Protein AF-A0A3B9KHM3-F1 (afdb_monomer)

Foldseek 3Di:
DAAQNDDDDPVRLVVQLVVQLVVQLVVCVVPPPDDNVVSSVLSNVLSVQLSVQVRHDPDPCSVPRSVVRSVVVSVVVPD

Mean predicted aligned error: 4.7 Å

Secondary structure (DSSP, 8-state):
-EETTEE--HHHHHHHHHHHHHHHHHHHHHH----HHHHHHHHHHHHHHHHHHHHH--TTTHHHHHHHHHHHHHHHTT-

Solvent-accessible surface area (backbone atoms only — not comparable to full-atom values): 4254 Å² total; per-residue (Å²): 86,74,46,84,88,40,84,48,53,68,68,52,46,54,48,50,25,54,52,40,24,53,51,41,33,52,48,40,68,75,75,40,99,62,54,72,68,58,35,51,49,42,11,48,52,34,13,54,47,32,43,53,38,52,60,70,38,50,90,73,46,33,84,55,52,26,62,50,52,29,52,50,50,39,53,76,72,70,97

Sequence (79 aa):
YTLFGSKRTIEGSIAGFFFTFVSVAITLSILSPLSLSLLLLGALIAAVVETLLEAISPLGTDNLTVPLGVALIVFFLGF

Nearest PDB structures (foldseek):
  5cbf-assembly2_C  TM=4.114E-01  e=1.347E+00  Tsukamurella paurometabola DSM 20162
  5cbg-assembly1_A  TM=4.080E-01  e=2.261E+00  Tsukamurella paurometabola DSM 20162
  4oof-assembly1_B  TM=6.059E-01  e=9.005E+00  Mycobacterium tuberculosis H37Rv
  6o6n-assembly1_A  TM=5.220E-01  e=6.374E+00  Mycobacterium tuberculosis
  6o6o-assembly1_B  TM=4.510E-01  e=7.576E+00  Mycobacterium tuberculosis

Structure (mmCIF, N/CA/C/O backbone):
data_AF-A0A3B9KHM3-F1
#
_entry.id   AF-A0A3B9KHM3-F1
#
loop_
_atom_site.group_PDB
_atom_site.id
_atom_site.type_symbol
_atom_site.label_atom_id
_atom_site.label_alt_id
_atom_site.label_comp_id
_atom_site.label_asym_id
_atom_site.label_entity_id
_atom_site.label_seq_id
_atom_site.pdbx_PDB_ins_code
_atom_site.Cartn_x
_atom_site.Cartn_y
_atom_site.Cartn_z
_atom_site.occupancy
_atom_site.B_iso_or_equiv
_atom_site.auth_seq_id
_atom_site.auth_comp_id
_atom_site.auth_asym_id
_atom_site.auth_atom_id
_atom_site.pdbx_PDB_model_num
ATOM 1 N N . TYR A 1 1 ? -12.009 6.773 15.161 1.00 67.44 1 TYR A N 1
ATOM 2 C CA . TYR A 1 1 ? -13.352 6.409 14.675 1.00 67.44 1 TYR A CA 1
ATOM 3 C C . TYR A 1 1 ? -13.663 4.962 15.050 1.00 67.44 1 TYR A C 1
ATOM 5 O O . TYR A 1 1 ? -12.752 4.215 15.395 1.00 67.44 1 TYR A O 1
ATOM 13 N N . THR A 1 2 ? -14.937 4.570 15.054 1.00 66.69 2 THR A N 1
ATOM 14 C CA . THR A 1 2 ? -15.343 3.191 15.370 1.00 66.69 2 THR A CA 1
ATOM 15 C C . THR A 1 2 ? -16.089 2.630 14.171 1.00 66.69 2 THR A C 1
ATOM 17 O O . THR A 1 2 ? -17.167 3.113 13.838 1.00 66.69 2 THR A O 1
ATOM 20 N N . LEU A 1 3 ? -15.492 1.649 13.503 1.00 67.75 3 LEU A N 1
ATOM 21 C CA . LEU A 1 3 ? -16.075 0.938 12.365 1.00 67.75 3 LEU A CA 1
ATOM 22 C C . LEU A 1 3 ? -16.121 -0.549 12.726 1.00 67.75 3 LEU A C 1
ATOM 24 O O . LEU A 1 3 ? -15.159 -1.083 13.273 1.00 67.75 3 LEU A O 1
ATOM 28 N N . PHE A 1 4 ? -17.272 -1.193 12.511 1.00 64.06 4 PHE A N 1
ATOM 29 C CA . PHE A 1 4 ? -17.506 -2.613 12.830 1.00 64.06 4 PHE A CA 1
ATOM 30 C C . PHE A 1 4 ? -17.090 -3.051 14.253 1.00 64.06 4 PHE A C 1
ATOM 32 O O . PHE A 1 4 ? -16.620 -4.164 14.465 1.00 64.06 4 PHE A O 1
ATOM 39 N N . GLY A 1 5 ? -17.241 -2.170 15.250 1.00 64.62 5 GLY A N 1
ATOM 40 C CA . GLY A 1 5 ? -16.871 -2.462 16.643 1.00 64.62 5 GLY A CA 1
ATOM 41 C C . GLY A 1 5 ? -15.367 -2.401 16.942 1.00 64.62 5 GLY A C 1
ATOM 42 O O . GLY A 1 5 ? -14.983 -2.518 18.104 1.00 64.62 5 GLY A O 1
ATOM 43 N N . SER A 1 6 ? -14.520 -2.146 15.938 1.00 65.56 6 SER A N 1
ATOM 44 C CA . SER A 1 6 ? -13.091 -1.885 16.117 1.00 65.56 6 SER A CA 1
ATOM 45 C C . SER A 1 6 ? -12.834 -0.390 16.322 1.00 65.56 6 SER A C 1
ATOM 47 O O . SER A 1 6 ? -13.357 0.456 15.589 1.00 65.56 6 SER A O 1
ATOM 49 N N . LYS A 1 7 ? -12.037 -0.042 17.340 1.00 75.12 7 LYS A N 1
ATOM 50 C CA . LYS A 1 7 ? -11.567 1.333 17.556 1.00 75.12 7 LYS A CA 1
ATOM 51 C C . LYS A 1 7 ? -10.330 1.572 16.696 1.00 75.12 7 LYS A C 1
ATOM 53 O O . LYS A 1 7 ? -9.281 0.998 16.961 1.00 75.12 7 LYS A O 1
ATOM 58 N N . ARG A 1 8 ? -10.445 2.468 15.719 1.00 76.62 8 ARG A N 1
ATOM 59 C CA . ARG A 1 8 ? -9.335 2.939 14.879 1.00 76.62 8 ARG A CA 1
ATOM 60 C C . ARG A 1 8 ? -9.039 4.406 15.171 1.00 76.62 8 ARG A C 1
ATOM 62 O O . ARG A 1 8 ? -9.937 5.161 15.561 1.00 76.62 8 ARG A O 1
ATOM 69 N N . THR A 1 9 ? -7.801 4.834 14.985 1.00 85.81 9 THR A N 1
ATOM 70 C CA . THR A 1 9 ? -7.393 6.240 15.126 1.00 85.81 9 THR A CA 1
ATOM 71 C C . THR A 1 9 ? -7.152 6.841 13.749 1.00 85.81 9 THR A C 1
ATOM 73 O O . THR A 1 9 ? -6.801 6.135 12.808 1.00 85.81 9 THR A O 1
ATOM 76 N N . ILE A 1 10 ? -7.384 8.146 13.609 1.00 85.62 10 ILE A N 1
ATOM 77 C CA . ILE A 1 10 ? -7.118 8.832 12.337 1.00 85.62 10 ILE A CA 1
ATOM 78 C C . ILE A 1 10 ? -5.605 8.858 12.102 1.00 85.62 10 ILE A C 1
ATOM 80 O O . ILE A 1 10 ? -5.137 8.621 10.997 1.00 85.62 10 ILE A O 1
ATOM 84 N N . GLU A 1 11 ? -4.847 9.063 13.175 1.00 90.56 11 GLU A N 1
ATOM 85 C CA . GLU A 1 11 ? -3.392 9.012 13.222 1.00 90.56 11 GLU A CA 1
ATOM 86 C C . GLU A 1 11 ? -2.859 7.653 12.756 1.00 90.56 11 GLU A C 1
ATOM 88 O O . GLU A 1 11 ? -1.889 7.608 12.006 1.00 90.56 11 GLU A O 1
ATOM 93 N N . GLY A 1 12 ? -3.520 6.559 13.155 1.00 85.94 12 GLY A N 1
ATOM 94 C CA . GLY A 1 12 ? -3.186 5.201 12.728 1.00 85.94 12 GLY A CA 1
ATOM 95 C C . GLY A 1 12 ? -3.355 5.016 11.224 1.00 85.94 12 GLY A C 1
ATOM 96 O O . GLY A 1 12 ? -2.411 4.600 10.564 1.00 85.94 12 GLY A O 1
ATOM 97 N N . SER A 1 13 ? -4.499 5.422 10.667 1.00 88.94 13 SER A N 1
ATOM 98 C CA . SER A 1 13 ? -4.744 5.316 9.222 1.00 88.94 13 SER A CA 1
ATOM 99 C C . SER A 1 13 ? -3.859 6.259 8.391 1.00 88.94 13 SER A C 1
ATOM 101 O O . SER A 1 13 ? -3.421 5.885 7.310 1.00 88.94 13 SER A O 1
ATOM 103 N N . ILE A 1 14 ? -3.522 7.457 8.890 1.00 91.69 14 ILE A N 1
ATOM 104 C CA . ILE A 1 14 ? -2.544 8.346 8.230 1.00 91.69 14 ILE A CA 1
ATOM 105 C C . ILE A 1 14 ? -1.149 7.708 8.227 1.00 91.69 14 ILE A C 1
ATOM 107 O O . ILE A 1 14 ? -0.446 7.764 7.217 1.00 91.69 14 ILE A O 1
ATOM 111 N N . ALA A 1 15 ? -0.742 7.102 9.346 1.00 92.62 15 ALA A N 1
ATOM 112 C CA . ALA A 1 15 ? 0.525 6.390 9.426 1.00 92.62 15 ALA A CA 1
ATOM 113 C C . ALA A 1 15 ? 0.540 5.181 8.476 1.00 92.62 15 ALA A C 1
ATOM 115 O O . ALA A 1 15 ? 1.479 5.057 7.690 1.00 92.62 15 ALA A O 1
ATOM 116 N N . GLY A 1 16 ? -0.502 4.343 8.493 1.00 91.62 16 GLY A N 1
ATOM 117 C CA . GLY A 1 16 ? -0.662 3.183 7.606 1.00 91.62 16 GLY A CA 1
ATOM 118 C C . GLY A 1 16 ? -0.567 3.563 6.132 1.00 91.62 16 GLY A C 1
ATOM 119 O O . GLY A 1 16 ? 0.281 3.031 5.411 1.00 91.62 16 GLY A O 1
ATOM 120 N N . PHE A 1 17 ? -1.299 4.602 5.726 1.00 94.75 17 PHE A N 1
ATOM 121 C CA . PHE A 1 17 ? -1.229 5.167 4.382 1.00 94.75 17 PHE A CA 1
ATOM 122 C C . PHE A 1 17 ? 0.201 5.574 3.998 1.00 94.75 17 PHE A C 1
ATOM 124 O O . PHE A 1 17 ? 0.714 5.173 2.952 1.00 94.75 17 PHE A O 1
ATOM 131 N N . PHE A 1 18 ? 0.871 6.364 4.844 1.00 96.44 18 PHE A N 1
ATOM 132 C CA . PHE A 1 18 ? 2.206 6.885 4.544 1.00 96.44 18 PHE A CA 1
ATOM 133 C C . PHE A 1 18 ? 3.255 5.771 4.456 1.00 96.44 18 PHE A C 1
ATOM 135 O O . PHE A 1 18 ? 4.043 5.730 3.510 1.00 96.44 18 PHE A O 1
ATOM 142 N N . PHE A 1 19 ? 3.262 4.842 5.413 1.00 95.56 19 PHE A N 1
ATOM 143 C CA . PHE A 1 19 ? 4.213 3.732 5.412 1.00 95.56 19 PHE A CA 1
ATOM 144 C C . PHE A 1 19 ? 3.939 2.740 4.275 1.00 95.56 19 PHE A C 1
ATOM 146 O O . PHE A 1 19 ? 4.890 2.252 3.659 1.00 95.56 19 PHE A O 1
ATOM 153 N N . THR A 1 20 ? 2.674 2.493 3.926 1.00 94.88 20 THR A N 1
ATOM 154 C CA . THR A 1 20 ? 2.311 1.684 2.751 1.00 94.88 20 THR A CA 1
ATOM 155 C C . THR A 1 20 ? 2.788 2.349 1.465 1.00 94.88 20 THR A C 1
ATOM 157 O O . THR A 1 20 ? 3.447 1.704 0.653 1.00 94.88 20 THR A O 1
ATOM 160 N N . PHE A 1 21 ? 2.554 3.652 1.303 1.00 96.69 21 PHE A N 1
ATOM 161 C CA . PHE A 1 21 ? 3.034 4.402 0.144 1.00 96.69 21 PHE A CA 1
ATOM 162 C C . PHE A 1 21 ? 4.554 4.277 -0.026 1.00 96.69 21 PHE A C 1
ATOM 164 O O . PHE A 1 21 ? 5.035 3.895 -1.091 1.00 96.69 21 PHE A O 1
ATOM 171 N N . VAL A 1 22 ? 5.322 4.549 1.033 1.00 97.19 22 VAL A N 1
ATOM 172 C CA . VAL A 1 22 ? 6.790 4.505 0.980 1.00 97.19 22 VAL A CA 1
ATOM 173 C C . VAL A 1 22 ? 7.297 3.085 0.716 1.00 97.19 22 VAL A C 1
ATOM 175 O O . VAL A 1 22 ? 8.164 2.893 -0.136 1.00 97.19 22 VAL A O 1
ATOM 178 N N . SER A 1 23 ? 6.759 2.082 1.411 1.00 95.44 23 SER A N 1
ATOM 179 C CA . SER A 1 23 ? 7.198 0.689 1.257 1.00 95.44 23 SER A CA 1
ATOM 180 C C . SER A 1 23 ? 6.898 0.126 -0.133 1.00 95.44 23 SER A C 1
ATOM 182 O O . SER A 1 23 ? 7.774 -0.501 -0.733 1.00 95.44 23 SER A O 1
ATOM 184 N N . VAL A 1 24 ? 5.715 0.394 -0.692 1.00 94.75 24 VAL A N 1
ATOM 185 C CA . VAL A 1 24 ? 5.356 -0.037 -2.051 1.00 94.75 24 VAL A CA 1
ATOM 186 C C . VAL A 1 24 ? 6.171 0.724 -3.094 1.00 94.75 24 VAL A C 1
ATOM 188 O O . VAL A 1 24 ? 6.668 0.103 -4.029 1.00 94.75 24 VAL A O 1
ATOM 191 N N . ALA A 1 25 ? 6.402 2.029 -2.915 1.00 95.62 25 ALA A N 1
ATOM 192 C CA . ALA A 1 25 ? 7.262 2.805 -3.810 1.00 95.62 25 ALA A CA 1
ATOM 193 C C . ALA A 1 25 ? 8.699 2.254 -3.849 1.00 95.62 25 ALA A C 1
ATOM 195 O O . ALA A 1 25 ? 9.277 2.111 -4.925 1.00 95.62 25 ALA A O 1
ATOM 196 N N . ILE A 1 26 ? 9.269 1.901 -2.693 1.00 96.44 26 ILE A N 1
ATOM 197 C CA . ILE A 1 26 ? 10.590 1.259 -2.616 1.00 96.44 26 ILE A CA 1
ATOM 198 C C . ILE A 1 26 ? 10.557 -0.134 -3.256 1.00 96.44 26 ILE A C 1
ATOM 200 O O . ILE A 1 26 ? 11.472 -0.505 -3.981 1.00 96.44 26 ILE A O 1
ATOM 204 N N . THR A 1 27 ? 9.502 -0.910 -3.021 1.00 94.44 27 THR A N 1
ATOM 205 C CA . THR A 1 27 ? 9.382 -2.263 -3.581 1.00 94.44 27 THR A CA 1
ATOM 206 C C . THR A 1 27 ? 9.326 -2.226 -5.109 1.00 94.44 27 THR A C 1
ATOM 208 O O . THR A 1 27 ? 10.093 -2.923 -5.771 1.00 94.44 27 THR A O 1
ATOM 211 N N . LEU A 1 28 ? 8.480 -1.365 -5.677 1.00 93.19 28 LEU A N 1
ATOM 212 C CA . LEU A 1 28 ? 8.356 -1.187 -7.123 1.00 93.19 28 LEU A CA 1
ATOM 213 C C . LEU A 1 28 ? 9.631 -0.609 -7.750 1.00 93.19 28 LEU A C 1
ATOM 215 O O . LEU A 1 28 ? 9.940 -0.961 -8.883 1.00 93.19 28 LEU A O 1
ATOM 219 N N . SER A 1 29 ? 10.398 0.228 -7.038 1.00 94.81 29 SER A N 1
ATOM 220 C CA . SER A 1 29 ? 11.644 0.796 -7.588 1.00 94.81 29 SER A CA 1
ATOM 221 C C . SER A 1 29 ? 12.747 -0.246 -7.731 1.00 94.81 29 SER A C 1
ATOM 223 O O . SER A 1 29 ? 13.619 -0.101 -8.586 1.00 94.81 29 SER A O 1
ATOM 225 N N . ILE A 1 30 ? 12.707 -1.288 -6.898 1.00 96.00 30 ILE A N 1
ATOM 226 C CA . ILE A 1 30 ? 13.674 -2.384 -6.908 1.00 96.00 30 ILE A CA 1
ATOM 227 C C . ILE A 1 30 ? 13.236 -3.488 -7.877 1.00 96.00 30 ILE A C 1
ATOM 229 O O . ILE A 1 30 ? 14.080 -4.067 -8.559 1.00 96.00 30 ILE A O 1
ATOM 233 N N . LEU A 1 31 ? 11.938 -3.811 -7.917 1.00 92.50 31 LEU A N 1
ATOM 234 C CA . LEU A 1 31 ? 11.432 -5.020 -8.576 1.00 92.50 31 LEU A CA 1
ATOM 235 C C . LEU A 1 31 ? 10.831 -4.791 -9.967 1.00 92.50 31 LEU A C 1
ATOM 237 O O . LEU A 1 31 ? 10.773 -5.745 -10.744 1.00 92.50 31 LEU A O 1
ATOM 241 N N . SER A 1 32 ? 10.420 -3.565 -10.304 1.00 88.50 32 SER A N 1
ATOM 242 C CA . SER A 1 32 ? 9.753 -3.267 -11.574 1.00 88.50 32 SER A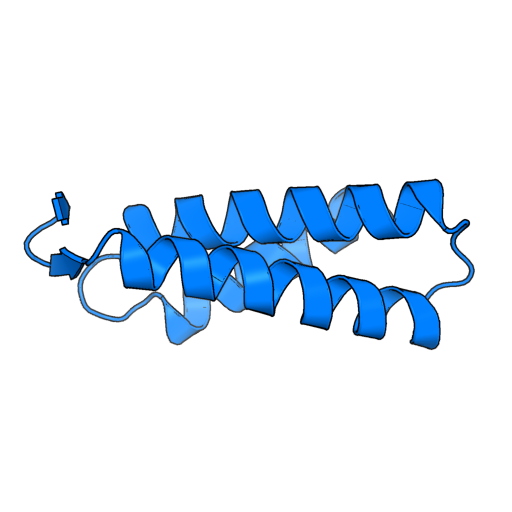 CA 1
ATOM 243 C C . SER A 1 32 ? 10.522 -2.208 -12.381 1.00 88.50 32 SER A C 1
ATOM 245 O O . SER A 1 32 ? 10.959 -1.199 -11.829 1.00 88.50 32 SER A O 1
ATOM 247 N N . PRO A 1 33 ? 10.651 -2.352 -13.715 1.00 91.62 33 PRO A N 1
ATOM 248 C CA . PRO A 1 33 ? 11.275 -1.348 -14.581 1.00 91.62 33 PRO A CA 1
ATOM 249 C C . PRO A 1 33 ? 10.304 -0.196 -14.919 1.00 91.62 33 PRO A C 1
ATOM 251 O O . PRO A 1 33 ? 10.166 0.199 -16.078 1.00 91.62 33 PRO A O 1
ATOM 254 N N . LEU A 1 34 ? 9.582 0.321 -13.923 1.00 92.75 34 LEU A N 1
ATOM 255 C CA . LEU A 1 34 ? 8.605 1.394 -14.108 1.00 92.75 34 LEU A CA 1
ATOM 256 C C . LEU A 1 34 ? 9.270 2.772 -14.151 1.00 92.75 34 LEU A C 1
ATOM 258 O O . LEU A 1 34 ? 10.290 3.028 -13.512 1.00 92.75 34 LEU A O 1
ATOM 262 N N . SER A 1 35 ? 8.632 3.707 -14.855 1.00 94.62 35 SER A N 1
ATOM 263 C CA . SER A 1 35 ? 8.956 5.124 -14.704 1.00 94.62 35 SER A CA 1
ATOM 264 C C . SER A 1 35 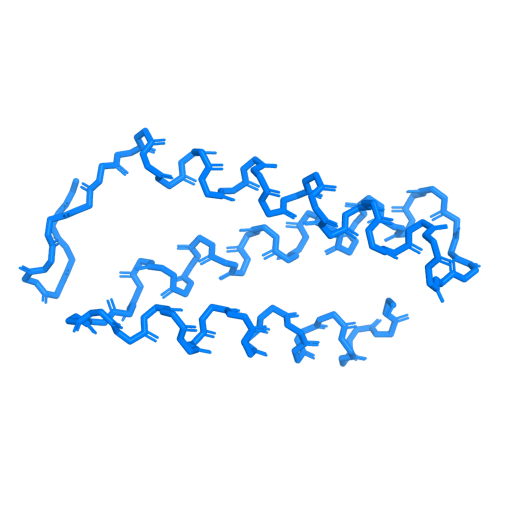? 8.572 5.615 -13.304 1.00 94.62 35 SER A C 1
ATOM 266 O O . SER A 1 35 ? 7.638 5.104 -12.682 1.00 94.62 35 SER A O 1
ATOM 268 N N . LEU A 1 36 ? 9.246 6.668 -12.828 1.00 92.62 36 LEU A N 1
ATOM 269 C CA . LEU A 1 36 ? 8.966 7.261 -11.516 1.00 92.62 36 LEU A CA 1
ATOM 270 C C . LEU A 1 36 ? 7.483 7.639 -11.349 1.00 92.62 36 LEU A C 1
ATOM 272 O O . LEU A 1 36 ? 6.914 7.437 -10.283 1.00 92.62 36 LEU A O 1
ATOM 276 N N . SER A 1 37 ? 6.836 8.151 -12.399 1.00 94.56 37 SER A N 1
ATOM 277 C CA . SER A 1 37 ? 5.422 8.534 -12.349 1.00 94.56 37 SER A CA 1
ATOM 278 C C . SER A 1 37 ? 4.485 7.339 -12.167 1.00 94.56 37 SER A C 1
ATOM 280 O O . SER A 1 37 ? 3.573 7.413 -11.346 1.00 94.56 37 SER A O 1
ATOM 282 N N . LEU A 1 38 ? 4.710 6.239 -12.892 1.00 93.44 38 LEU A N 1
ATOM 283 C CA . LEU A 1 38 ? 3.892 5.026 -12.778 1.00 93.44 38 LEU A CA 1
ATOM 284 C C . LEU A 1 38 ? 4.102 4.333 -11.435 1.00 93.44 38 LEU A C 1
ATOM 286 O O . LEU A 1 38 ? 3.140 3.892 -10.815 1.00 93.44 38 LEU A O 1
ATOM 290 N N . LEU A 1 39 ? 5.341 4.308 -10.955 1.00 94.88 39 LEU A N 1
ATOM 291 C CA . LEU A 1 39 ? 5.677 3.781 -9.642 1.00 94.88 39 LEU A CA 1
ATOM 292 C C . LEU A 1 39 ? 4.969 4.546 -8.520 1.00 94.88 39 LEU A C 1
ATOM 294 O O . LEU A 1 39 ? 4.342 3.935 -7.657 1.00 94.88 39 LEU A O 1
ATOM 298 N N . LEU A 1 40 ? 5.046 5.882 -8.534 1.00 96.06 40 LEU A N 1
ATOM 299 C CA . LEU A 1 40 ? 4.390 6.713 -7.521 1.00 96.06 40 LEU A CA 1
ATOM 300 C C . LEU A 1 40 ? 2.866 6.582 -7.596 1.00 96.06 40 LEU A C 1
ATOM 302 O O . LEU A 1 40 ? 2.206 6.582 -6.560 1.00 96.06 40 LEU A O 1
ATOM 306 N N . LEU A 1 41 ? 2.308 6.427 -8.799 1.00 95.69 41 LEU A N 1
ATOM 307 C CA . LEU A 1 41 ? 0.885 6.156 -8.983 1.00 95.69 41 LEU A CA 1
ATOM 308 C C . LEU A 1 41 ? 0.484 4.800 -8.383 1.00 95.69 41 LEU A C 1
ATOM 310 O O . LEU A 1 41 ? -0.488 4.741 -7.633 1.00 95.69 41 LEU A O 1
ATOM 314 N N . GLY A 1 42 ? 1.238 3.734 -8.661 1.00 94.31 42 GLY A N 1
ATOM 315 C CA . GLY A 1 42 ? 0.992 2.4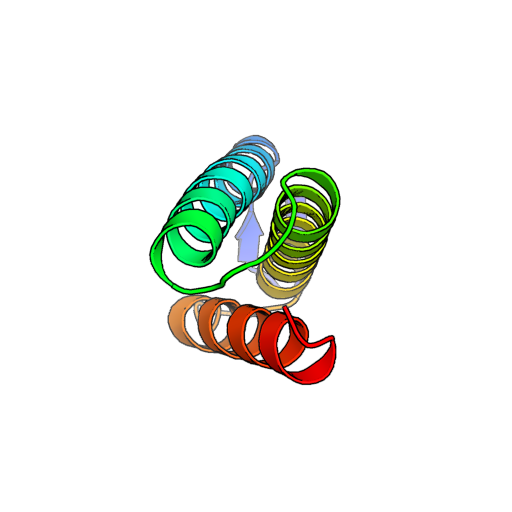02 -8.102 1.00 94.31 42 GLY A CA 1
ATOM 316 C C . GLY A 1 42 ? 1.075 2.391 -6.575 1.00 94.31 42 GLY A C 1
ATOM 317 O O . GLY A 1 42 ? 0.177 1.879 -5.907 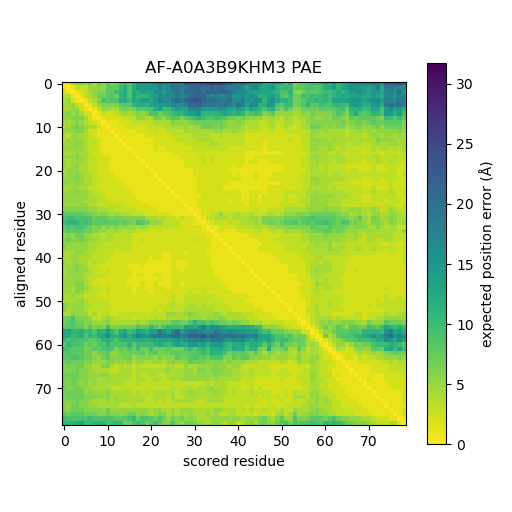1.00 94.31 42 GLY A O 1
ATOM 318 N N . ALA A 1 43 ? 2.094 3.044 -6.011 1.00 95.31 43 ALA A N 1
ATOM 319 C CA . ALA A 1 43 ? 2.249 3.206 -4.568 1.00 95.31 43 ALA A CA 1
ATOM 320 C C . ALA A 1 43 ? 1.105 4.011 -3.930 1.00 95.31 43 ALA A C 1
ATOM 322 O O . ALA A 1 43 ? 0.638 3.671 -2.843 1.00 95.31 43 ALA A O 1
ATOM 323 N N . LEU A 1 44 ? 0.622 5.060 -4.604 1.00 96.38 44 LEU A N 1
ATOM 324 C CA . LEU A 1 44 ? -0.511 5.858 -4.133 1.00 96.38 44 LEU A CA 1
ATOM 325 C C . LEU A 1 44 ? -1.801 5.036 -4.108 1.00 96.38 44 LEU A C 1
ATOM 327 O O . LEU A 1 44 ? -2.526 5.061 -3.116 1.00 96.38 44 LEU A O 1
ATOM 331 N N . ILE A 1 45 ? -2.071 4.285 -5.178 1.00 95.25 45 ILE A N 1
ATOM 3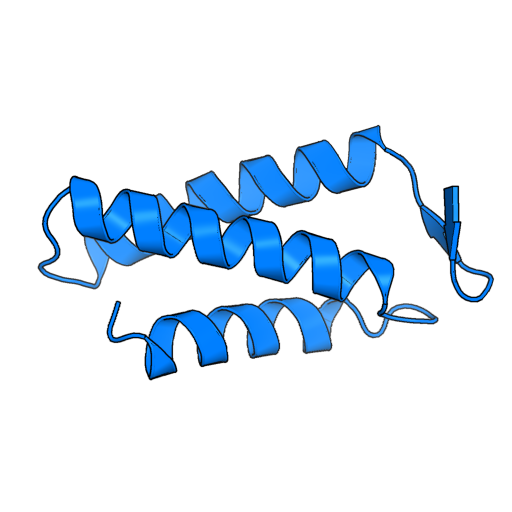32 C CA . ILE A 1 45 ? -3.239 3.402 -5.260 1.00 95.25 45 ILE A CA 1
ATOM 333 C C . ILE A 1 45 ? -3.172 2.339 -4.160 1.00 95.25 45 ILE A C 1
ATOM 335 O O . ILE A 1 45 ? -4.158 2.136 -3.455 1.00 95.25 45 ILE A O 1
ATOM 339 N N . ALA A 1 46 ? -2.010 1.712 -3.968 1.00 94.75 46 ALA A N 1
ATOM 340 C CA . ALA A 1 46 ? -1.785 0.740 -2.905 1.00 94.75 46 ALA A CA 1
ATOM 341 C C . ALA A 1 46 ? -2.084 1.312 -1.510 1.00 94.75 46 ALA A C 1
ATOM 343 O O . ALA A 1 46 ? -2.791 0.677 -0.734 1.00 94.75 46 ALA A O 1
ATOM 344 N N . ALA A 1 47 ? -1.605 2.521 -1.210 1.00 94.88 47 ALA A N 1
ATOM 345 C CA . ALA A 1 47 ? -1.854 3.183 0.068 1.00 94.88 47 ALA A CA 1
ATOM 346 C C . ALA A 1 47 ? -3.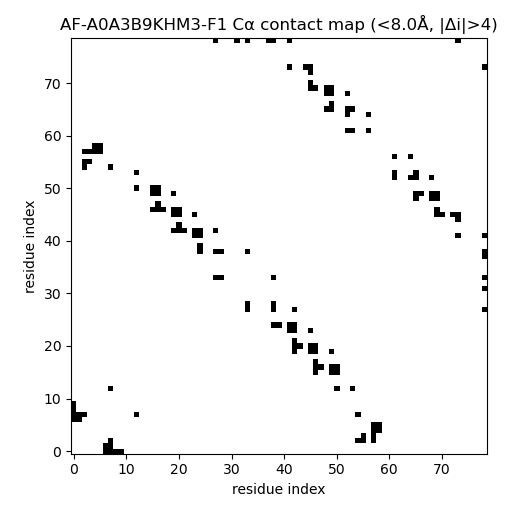343 3.502 0.287 1.00 94.88 47 ALA A C 1
ATOM 348 O O . ALA A 1 47 ? -3.878 3.246 1.361 1.00 94.88 47 ALA A O 1
ATOM 349 N N . VAL A 1 48 ? -4.050 3.993 -0.739 1.00 93.81 48 VAL A N 1
ATOM 350 C C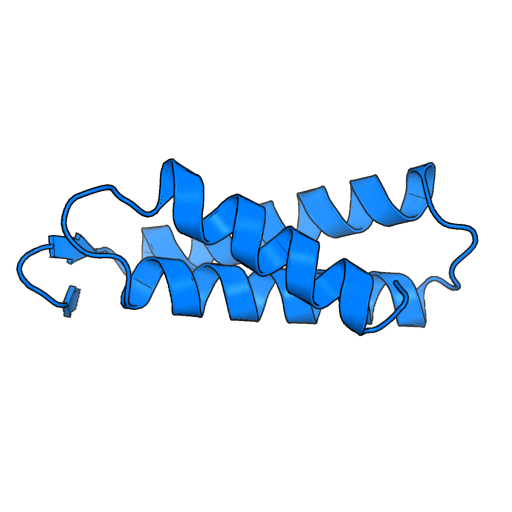A . VAL A 1 48 ? -5.505 4.221 -0.655 1.00 93.81 48 VAL A CA 1
ATOM 351 C C . VAL A 1 48 ? -6.248 2.911 -0.386 1.00 93.81 48 VAL A C 1
ATOM 353 O O . VAL A 1 48 ? -7.140 2.862 0.459 1.00 93.81 48 VAL A O 1
ATOM 356 N N . VAL A 1 49 ? -5.883 1.845 -1.099 1.00 93.25 49 VAL A N 1
ATOM 357 C CA . VAL A 1 49 ? -6.486 0.517 -0.948 1.00 93.25 49 VAL A CA 1
ATOM 358 C C . VAL A 1 49 ? -6.243 -0.043 0.445 1.00 93.25 49 VAL A C 1
ATOM 360 O O . VAL A 1 49 ? -7.183 -0.545 1.053 1.00 93.25 49 VAL A O 1
ATOM 363 N N . GLU A 1 50 ? -5.018 0.055 0.958 1.00 93.44 50 GLU A N 1
ATOM 364 C CA . GLU A 1 50 ? -4.684 -0.360 2.319 1.00 93.44 50 GLU A CA 1
ATOM 365 C C . GLU A 1 50 ? -5.582 0.329 3.338 1.00 93.44 50 GLU A C 1
ATOM 367 O O . GLU A 1 50 ? -6.231 -0.353 4.127 1.00 93.44 50 GLU A O 1
ATOM 372 N N . THR A 1 51 ? -5.713 1.650 3.255 1.00 91.12 51 THR A N 1
ATOM 373 C CA . THR A 1 51 ? -6.512 2.422 4.208 1.00 91.12 51 THR A CA 1
ATOM 374 C C . THR A 1 51 ? -7.997 2.054 4.131 1.00 91.12 51 THR A C 1
ATOM 376 O O . THR A 1 51 ? -8.678 1.967 5.154 1.00 91.12 51 THR A O 1
ATOM 379 N N . LEU A 1 52 ? -8.519 1.786 2.927 1.00 88.94 52 LEU A N 1
ATOM 380 C CA . LEU A 1 52 ? -9.889 1.296 2.753 1.00 88.94 52 LEU A CA 1
ATOM 381 C C . LEU A 1 52 ? -10.064 -0.103 3.352 1.00 88.94 52 LEU A C 1
ATOM 383 O O . LEU A 1 52 ? -11.041 -0.337 4.062 1.00 88.94 52 LEU A O 1
ATOM 387 N N . LEU A 1 53 ? -9.125 -1.016 3.092 1.00 88.38 53 LEU A N 1
ATOM 388 C CA . LEU A 1 53 ? -9.142 -2.380 3.616 1.00 88.38 53 LEU A CA 1
ATOM 389 C C . LEU A 1 53 ? -9.000 -2.400 5.138 1.00 88.38 53 LEU A C 1
ATOM 391 O O . LEU A 1 53 ? -9.709 -3.165 5.785 1.00 88.38 53 LEU A O 1
ATOM 395 N N . GLU A 1 54 ? -8.163 -1.544 5.721 1.00 87.50 54 GLU A N 1
ATOM 396 C CA . GLU A 1 54 ? -8.030 -1.358 7.170 1.00 87.50 54 GLU A CA 1
ATOM 397 C C . GLU A 1 54 ? -9.351 -0.866 7.789 1.00 87.50 54 GLU A C 1
ATOM 399 O O . GLU A 1 54 ? -9.780 -1.351 8.840 1.00 87.50 54 GLU A O 1
ATOM 404 N N . ALA A 1 55 ? -10.043 0.056 7.112 1.00 83.00 55 ALA A N 1
ATOM 405 C CA . ALA A 1 55 ? -11.307 0.613 7.585 1.00 83.00 55 ALA A CA 1
ATOM 406 C C . ALA A 1 55 ? -12.455 -0.413 7.585 1.00 83.00 55 ALA A C 1
ATOM 408 O O . ALA A 1 55 ? -13.327 -0.354 8.458 1.00 83.00 55 ALA A O 1
ATOM 409 N N . ILE A 1 56 ? -12.470 -1.346 6.626 1.00 82.12 56 ILE A N 1
ATOM 410 C CA . ILE A 1 56 ? -13.529 -2.364 6.501 1.00 82.12 56 ILE A CA 1
ATOM 411 C C . ILE A 1 56 ? -13.182 -3.706 7.148 1.00 82.12 56 ILE A C 1
ATOM 413 O O . ILE A 1 56 ? -14.073 -4.542 7.261 1.00 82.12 56 ILE A O 1
ATOM 417 N N . SER A 1 57 ? -11.931 -3.940 7.557 1.00 77.75 57 SER A N 1
ATOM 418 C CA . SER A 1 57 ? -11.498 -5.222 8.125 1.00 77.75 57 SER A CA 1
ATOM 419 C C . SER A 1 57 ? -11.913 -5.336 9.598 1.00 77.75 57 SER A C 1
ATOM 421 O O . SER A 1 57 ? -11.392 -4.625 10.469 1.00 77.75 57 SER A O 1
ATOM 423 N N . PRO A 1 58 ? -12.869 -6.225 9.920 1.00 67.69 58 PRO A N 1
ATOM 424 C CA . PRO A 1 58 ? -13.302 -6.415 11.289 1.00 67.69 58 PRO A CA 1
ATOM 425 C C . PRO A 1 58 ? -12.302 -7.297 12.049 1.00 67.69 58 PRO A C 1
ATOM 427 O O . PRO A 1 58 ? -11.7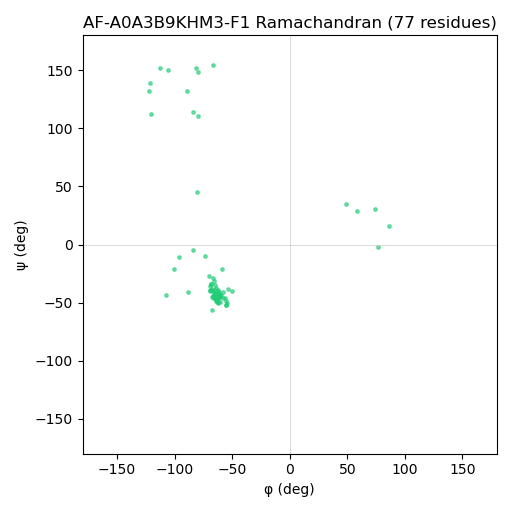07 -8.216 11.494 1.00 67.69 58 PRO A O 1
ATOM 430 N N . LEU A 1 59 ? -12.171 -7.057 13.357 1.00 64.06 59 LEU A N 1
ATOM 431 C CA . LEU A 1 59 ? -11.644 -8.039 14.320 1.00 64.06 59 LEU A CA 1
ATOM 432 C C . LEU A 1 59 ? -10.217 -8.580 14.043 1.00 64.06 59 LEU A C 1
ATOM 434 O O . LEU A 1 59 ? -9.906 -9.698 14.445 1.00 64.06 59 LEU A O 1
ATOM 438 N N . GLY A 1 60 ? -9.337 -7.800 13.403 1.00 68.88 60 GLY A N 1
ATOM 439 C CA . GLY A 1 60 ? -7.923 -8.168 13.213 1.00 68.88 60 GLY A CA 1
ATOM 440 C C . GLY A 1 60 ? -7.628 -9.029 11.977 1.00 68.88 60 GLY A C 1
ATOM 441 O O . GLY A 1 60 ? -6.560 -9.632 11.881 1.00 68.88 60 GLY A O 1
ATOM 442 N N . THR A 1 61 ? -8.561 -9.113 11.020 1.00 76.88 61 THR A N 1
ATOM 443 C CA . THR A 1 61 ? -8.293 -9.739 9.710 1.00 76.88 61 THR A CA 1
ATOM 444 C C . THR A 1 61 ? -7.411 -8.877 8.803 1.00 76.88 61 THR A C 1
ATOM 446 O O . THR A 1 61 ? -6.968 -9.362 7.761 1.00 76.88 61 THR A O 1
ATOM 449 N N . ASP A 1 62 ? -7.155 -7.622 9.187 1.00 75.12 62 ASP A N 1
ATOM 450 C CA . ASP A 1 62 ? -6.306 -6.649 8.487 1.00 75.12 62 ASP A CA 1
ATOM 451 C C . ASP A 1 62 ? -4.938 -7.226 8.122 1.00 75.12 62 ASP A C 1
ATOM 453 O O . ASP A 1 62 ? -4.500 -7.055 6.987 1.00 75.12 62 ASP A O 1
ATOM 457 N N . ASN A 1 63 ? -4.328 -8.018 9.006 1.00 83.06 63 ASN A N 1
ATOM 458 C CA . ASN A 1 63 ? -3.040 -8.676 8.750 1.00 83.06 63 ASN A CA 1
ATOM 459 C C . ASN A 1 63 ? -3.019 -9.614 7.528 1.00 83.06 63 ASN A C 1
ATOM 461 O O . ASN A 1 63 ? -1.943 -9.906 7.011 1.00 83.06 63 ASN A O 1
ATOM 465 N N . LEU A 1 64 ? -4.174 -10.099 7.062 1.00 82.00 64 LEU A N 1
ATOM 466 C CA . LEU A 1 64 ? -4.284 -10.890 5.832 1.00 82.00 64 LEU A CA 1
ATOM 467 C C . LEU A 1 64 ? -4.938 -10.093 4.705 1.00 82.00 64 LEU A C 1
ATOM 469 O O . LEU A 1 64 ? -4.466 -10.136 3.570 1.00 82.00 64 LEU A O 1
ATOM 473 N N . THR A 1 65 ? -6.014 -9.360 4.997 1.00 85.38 65 THR A N 1
ATOM 474 C CA . THR A 1 65 ? -6.785 -8.663 3.963 1.00 85.38 65 THR A CA 1
ATOM 475 C C . THR A 1 65 ? -6.002 -7.516 3.343 1.00 85.38 65 THR A C 1
ATOM 477 O O . THR A 1 65 ? -6.071 -7.345 2.129 1.00 85.38 65 THR A O 1
ATOM 480 N N . VAL A 1 66 ? -5.239 -6.760 4.141 1.00 88.19 66 VAL A N 1
ATOM 481 C CA . VAL A 1 66 ? -4.478 -5.601 3.659 1.00 88.19 66 VAL A CA 1
ATOM 482 C C . VAL A 1 66 ? -3.345 -6.029 2.717 1.00 88.19 66 VAL A C 1
ATOM 484 O O . VAL A 1 66 ? -3.371 -5.592 1.564 1.00 88.19 66 VAL A O 1
ATOM 487 N N . PRO A 1 67 ? -2.400 -6.916 3.106 1.00 85.62 67 PRO A N 1
ATOM 488 C CA . PRO A 1 67 ? -1.302 -7.285 2.211 1.00 85.62 67 PRO A CA 1
ATOM 489 C C . PRO A 1 67 ? -1.787 -7.961 0.925 1.00 85.62 67 PRO A C 1
ATOM 491 O O . PRO A 1 67 ? -1.290 -7.652 -0.157 1.00 85.62 67 PRO A O 1
ATOM 494 N N . LEU A 1 68 ? -2.787 -8.848 1.022 1.00 89.25 68 LEU A N 1
ATOM 495 C CA . LEU A 1 68 ? -3.342 -9.537 -0.145 1.00 89.25 68 LEU A CA 1
ATOM 496 C C . LEU A 1 68 ? -4.074 -8.575 -1.082 1.00 89.25 68 LEU A C 1
ATOM 498 O O . LEU A 1 68 ? -3.876 -8.637 -2.293 1.00 89.25 68 LEU A O 1
ATOM 502 N N . GLY A 1 69 ? -4.909 -7.682 -0.548 1.00 89.19 69 GLY A N 1
ATOM 503 C CA . GLY A 1 69 ? -5.673 -6.746 -1.369 1.00 89.19 69 GLY A CA 1
ATOM 504 C C . GLY A 1 69 ? -4.784 -5.729 -2.083 1.00 89.19 69 GLY A C 1
ATOM 505 O O . GLY A 1 69 ? -4.985 -5.471 -3.270 1.00 89.19 69 GLY A O 1
ATOM 506 N N . VAL A 1 70 ? -3.755 -5.220 -1.399 1.00 90.00 70 VAL A N 1
ATOM 507 C CA . VAL A 1 70 ? -2.748 -4.340 -2.006 1.00 90.00 70 VAL A CA 1
ATOM 508 C C . VAL A 1 70 ? -1.992 -5.067 -3.118 1.00 90.00 70 VAL A C 1
ATOM 510 O O . VAL A 1 70 ? -1.923 -4.557 -4.235 1.00 90.00 70 VAL A O 1
ATOM 513 N N . ALA A 1 71 ? -1.481 -6.274 -2.851 1.00 88.69 71 ALA A N 1
ATOM 514 C CA . ALA A 1 71 ? -0.737 -7.050 -3.841 1.00 88.69 71 ALA A CA 1
ATOM 515 C C . ALA A 1 71 ? -1.582 -7.373 -5.084 1.00 88.69 71 ALA A C 1
ATOM 517 O O . ALA A 1 71 ? -1.107 -7.218 -6.208 1.00 88.69 71 ALA A O 1
ATOM 518 N N . LEU A 1 72 ? -2.846 -7.770 -4.897 1.00 91.62 72 LEU A N 1
ATOM 519 C CA . LEU A 1 72 ? -3.758 -8.060 -6.003 1.00 91.62 72 LEU A CA 1
ATOM 520 C C . LEU A 1 72 ? -4.021 -6.825 -6.865 1.00 91.62 72 LEU A C 1
ATOM 522 O O . LEU A 1 72 ? -3.983 -6.930 -8.087 1.00 91.62 72 LEU A O 1
ATOM 526 N N . ILE A 1 73 ? -4.270 -5.660 -6.262 1.00 90.19 73 ILE A N 1
ATOM 527 C CA . ILE A 1 73 ? -4.544 -4.441 -7.033 1.00 90.19 73 ILE A CA 1
ATOM 528 C C . ILE A 1 73 ? -3.315 -3.982 -7.815 1.00 90.19 73 ILE A C 1
ATOM 530 O O . ILE A 1 73 ? -3.444 -3.665 -8.995 1.00 90.19 73 ILE A O 1
ATOM 534 N N . VAL A 1 74 ? -2.134 -3.988 -7.195 1.00 89.38 74 VAL A N 1
ATOM 535 C CA . VAL A 1 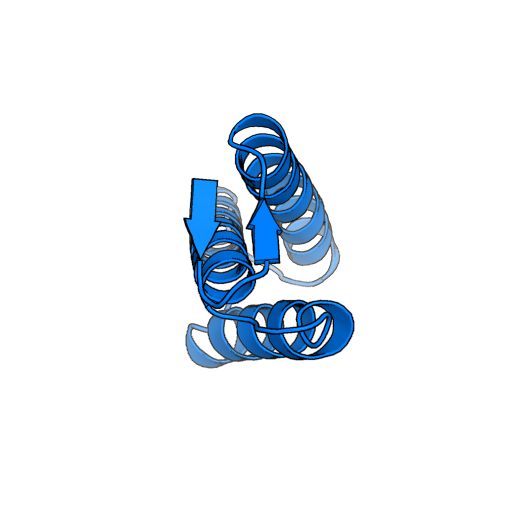74 ? -0.877 -3.649 -7.881 1.00 89.38 74 VAL A CA 1
ATOM 536 C C . VAL A 1 74 ? -0.658 -4.591 -9.072 1.00 89.38 74 VAL A C 1
ATOM 538 O O . VAL A 1 74 ? -0.428 -4.121 -10.185 1.00 89.38 74 VAL A O 1
ATOM 541 N N . PHE A 1 75 ? -0.859 -5.899 -8.873 1.00 90.38 75 PHE A N 1
ATOM 542 C CA . PHE A 1 75 ? -0.730 -6.911 -9.923 1.00 90.38 75 PHE A CA 1
ATOM 543 C C . PHE A 1 75 ? -1.733 -6.726 -11.073 1.00 90.38 75 PHE A C 1
ATOM 545 O O . PHE A 1 75 ? -1.340 -6.717 -12.238 1.00 90.38 75 PHE A O 1
ATOM 552 N N . PHE A 1 76 ? -3.026 -6.554 -10.777 1.00 91.75 76 PHE A N 1
ATOM 553 C CA . PHE A 1 76 ? -4.060 -6.405 -11.812 1.00 91.75 76 PHE A CA 1
ATOM 554 C C . PHE A 1 76 ? -3.926 -5.112 -12.618 1.00 91.75 76 PHE A C 1
ATOM 556 O O . PHE A 1 76 ? -4.326 -5.079 -13.781 1.00 91.75 76 PHE A O 1
ATOM 563 N N . LEU A 1 77 ? -3.376 -4.057 -12.018 1.00 89.12 77 LEU A N 1
ATOM 564 C CA . LEU A 1 77 ? -3.122 -2.788 -12.698 1.00 89.12 77 LEU A CA 1
ATOM 565 C C . LEU A 1 77 ? -1.792 -2.773 -13.470 1.00 89.12 77 LEU A C 1
ATOM 567 O O . LEU A 1 77 ? -1.531 -1.814 -14.194 1.00 89.12 77 LEU A O 1
ATOM 571 N N . GLY A 1 78 ? -0.992 -3.841 -13.372 1.00 86.56 78 GLY A N 1
ATOM 572 C CA . GLY A 1 78 ? 0.238 -4.014 -14.144 1.00 86.56 78 GLY A CA 1
ATOM 573 C C . GLY A 1 78 ? 1.399 -3.139 -13.673 1.00 86.56 78 GLY A C 1
ATOM 574 O O . GLY A 1 78 ? 2.217 -2.732 -14.500 1.00 86.56 78 GLY A O 1
ATOM 575 N N . PHE A 1 79 ? 1.443 -2.825 -12.377 1.00 82.44 79 PHE A N 1
ATOM 576 C CA . PHE A 1 79 ? 2.579 -2.154 -11.743 1.00 82.44 79 PHE A CA 1
ATOM 577 C C . PHE A 1 79 ? 3.656 -3.166 -11.307 1.00 82.44 79 PHE A C 1
ATOM 579 O O . PHE A 1 79 ? 3.279 -4.289 -10.906 1.00 82.44 79 PHE A O 1
#

Radius of gyration: 13.01 Å; Cα contacts (8 Å, |Δi|>4): 79; chains: 1; bounding box: 31×20×32 Å

pLDDT: mean 87.59, std 9.27, range [64.06, 97.19]